Protein AF-A0A3C2E2D1-F1 (afdb_monomer)

Sequence (114 aa):
FVPLAAGYSFMRWFHNSGGRLMVATPSMREDLEKRGFKNITPWARGVDTDIFNPGRRGIDGGVFKDIEGPVFLYVGRVAVEKNIEAFLKIELPGTKVVIGPGPQLEELKKKYPD

Nearest PDB structures (foldseek):
  4w6q-assembly1_A  TM=4.300E-01  e=1.340E+00  Streptococcus agalactiae COH1
  3bl4-assembly1_A  TM=2.503E-01  e=5.467E+00  Arthrobacter sp. FB24
  6t65-assembly1_D  TM=2.368E-01  e=5.845E+00  Acinetobacter baumannii

Secondary structure (DSSP, 8-state):
---HHHHHHHHHHHHHTSS-EEESSHHHHHHHHHTT--SEEE------TTTS-GGGSPGGGGGGTTSPSSEEEEES---GGG-HHHHHTS--SSEEEEES--TTHHHHHHH---

Mean predicted aligned error: 5.96 Å

Radius of gyration: 20.59 Å; Cα contacts (8 Å, |Δi|>4): 103; chains: 1; bounding box: 56×26×47 Å

pLDDT: mean 92.49, std 5.99, range [63.12, 97.94]

Structure (mmCIF, N/CA/C/O backbone):
data_AF-A0A3C2E2D1-F1
#
_entry.id   AF-A0A3C2E2D1-F1
#
loop_
_atom_site.group_PDB
_atom_site.id
_atom_site.type_symbol
_atom_site.label_atom_id
_atom_site.label_alt_id
_atom_site.label_comp_id
_atom_site.label_asym_id
_atom_site.label_entity_id
_atom_site.label_seq_id
_atom_site.pdbx_PDB_ins_code
_atom_site.Cartn_x
_atom_site.Cartn_y
_atom_site.Cartn_z
_atom_site.occupancy
_atom_site.B_iso_or_equiv
_atom_site.auth_seq_id
_atom_site.auth_comp_id
_atom_site.auth_asym_id
_atom_site.auth_atom_id
_atom_site.pdbx_PDB_model_num
ATOM 1 N N . PHE A 1 1 ? 30.771 2.712 -1.921 1.00 86.69 1 PHE A N 1
ATOM 2 C CA . PHE A 1 1 ? 29.530 3.287 -2.481 1.00 86.69 1 PHE A CA 1
ATOM 3 C C . PHE A 1 1 ? 29.271 2.631 -3.827 1.00 86.69 1 PHE A C 1
ATOM 5 O O . PHE A 1 1 ? 30.188 2.591 -4.636 1.00 86.69 1 PHE A O 1
ATOM 12 N N . VAL A 1 2 ? 28.080 2.077 -4.055 1.00 88.00 2 VAL A N 1
ATOM 13 C CA . VAL A 1 2 ? 27.707 1.517 -5.365 1.00 88.00 2 VAL A CA 1
ATOM 14 C C . VAL A 1 2 ? 26.812 2.538 -6.072 1.00 88.00 2 VAL A C 1
ATOM 16 O O . VAL A 1 2 ? 25.776 2.894 -5.510 1.00 88.00 2 VAL A O 1
ATOM 19 N N . PRO A 1 3 ? 27.172 3.028 -7.273 1.00 93.69 3 PRO A N 1
ATOM 20 C CA . PRO A 1 3 ? 26.331 3.972 -8.000 1.00 93.69 3 PRO A CA 1
ATOM 21 C C . PRO A 1 3 ? 24.979 3.354 -8.362 1.00 93.69 3 PRO A C 1
ATOM 23 O O . PRO A 1 3 ? 24.917 2.233 -8.868 1.00 93.69 3 PRO A O 1
ATOM 26 N N . LEU A 1 4 ? 23.893 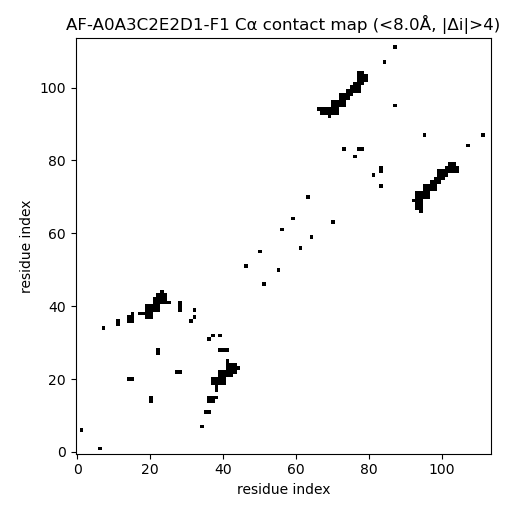4.114 -8.204 1.00 92.00 4 LEU A N 1
ATOM 27 C CA . LEU A 1 4 ? 22.541 3.666 -8.564 1.00 92.00 4 LEU A CA 1
ATOM 28 C C . LEU A 1 4 ? 22.450 3.218 -10.037 1.00 92.00 4 LEU A C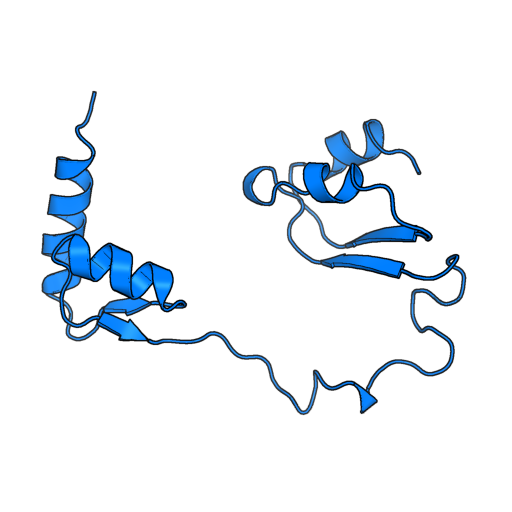 1
ATOM 30 O O . LEU A 1 4 ? 21.755 2.258 -10.371 1.00 92.00 4 LEU A O 1
ATOM 34 N N . ALA A 1 5 ? 23.212 3.878 -10.914 1.00 93.81 5 ALA A N 1
ATOM 35 C CA . ALA A 1 5 ? 23.317 3.531 -12.326 1.00 93.81 5 ALA A CA 1
ATOM 36 C C . ALA A 1 5 ? 23.840 2.101 -12.559 1.00 93.81 5 ALA A C 1
ATOM 38 O O . ALA A 1 5 ? 23.407 1.456 -13.514 1.00 93.81 5 ALA A O 1
ATOM 39 N N . ALA A 1 6 ? 24.715 1.579 -11.691 1.00 94.56 6 ALA A N 1
ATOM 40 C CA . ALA A 1 6 ? 25.252 0.225 -11.818 1.00 94.56 6 ALA A CA 1
ATOM 41 C C . ALA A 1 6 ? 24.155 -0.827 -11.583 1.00 94.56 6 ALA A C 1
ATOM 43 O O . ALA A 1 6 ? 23.981 -1.730 -12.401 1.00 94.56 6 ALA A O 1
ATOM 44 N N . GLY A 1 7 ? 23.339 -0.647 -10.537 1.00 95.75 7 GLY A N 1
ATOM 45 C CA . GLY A 1 7 ? 22.204 -1.530 -10.247 1.00 95.75 7 GLY A CA 1
ATOM 46 C C . GLY A 1 7 ? 21.165 -1.537 -11.370 1.00 95.75 7 GLY A C 1
ATOM 47 O O . GLY A 1 7 ? 20.755 -2.600 -11.836 1.00 95.75 7 GLY A O 1
ATOM 48 N N . TYR A 1 8 ? 20.795 -0.359 -11.882 1.00 95.62 8 TYR A N 1
ATOM 49 C CA . TYR A 1 8 ? 19.881 -0.279 -13.026 1.00 95.62 8 TYR A CA 1
ATOM 50 C C . TYR A 1 8 ? 20.468 -0.868 -14.307 1.00 95.62 8 TYR A C 1
ATOM 52 O O . TYR A 1 8 ? 19.727 -1.448 -15.094 1.00 95.62 8 TYR A O 1
ATOM 60 N N . SER A 1 9 ? 21.778 -0.756 -14.522 1.00 95.56 9 SER A N 1
ATOM 61 C CA . SER A 1 9 ? 22.424 -1.349 -15.697 1.00 95.56 9 SER A CA 1
ATOM 62 C C . SER A 1 9 ? 22.335 -2.870 -15.682 1.00 95.56 9 SER A C 1
ATOM 64 O O . SER A 1 9 ? 21.944 -3.456 -16.691 1.00 95.56 9 SER A O 1
ATOM 66 N N . PHE A 1 10 ? 22.587 -3.493 -14.529 1.00 96.56 10 PHE A N 1
ATOM 67 C CA . PHE A 1 10 ? 22.398 -4.931 -14.349 1.00 96.56 10 PHE A CA 1
ATOM 68 C C . PHE A 1 10 ? 20.933 -5.350 -14.541 1.00 96.56 10 PHE A C 1
ATOM 70 O O . PHE A 1 10 ? 20.644 -6.235 -15.345 1.00 96.56 10 PHE A O 1
ATOM 77 N N . MET A 1 11 ? 19.994 -4.672 -13.868 1.00 96.50 11 MET A N 1
ATOM 78 C CA . MET A 1 11 ? 18.566 -4.994 -13.979 1.00 96.50 11 MET A CA 1
ATOM 79 C C . MET A 1 11 ? 18.049 -4.852 -15.415 1.00 96.50 11 MET A C 1
ATOM 81 O O . MET A 1 11 ? 17.276 -5.693 -15.867 1.00 96.50 11 MET A O 1
ATOM 85 N N . ARG A 1 12 ? 18.488 -3.831 -16.161 1.00 96.44 12 ARG A N 1
ATOM 86 C CA . ARG A 1 12 ? 18.123 -3.683 -17.578 1.00 96.44 12 ARG A CA 1
ATOM 87 C C . ARG A 1 12 ? 18.668 -4.800 -18.437 1.00 96.44 12 ARG A C 1
ATOM 89 O O . ARG A 1 12 ? 17.927 -5.310 -19.265 1.00 96.44 12 ARG A O 1
ATOM 96 N N . TRP A 1 13 ? 19.944 -5.149 -18.277 1.00 95.94 13 TRP A N 1
ATOM 97 C CA . TRP A 1 13 ? 20.545 -6.254 -19.022 1.00 95.94 13 TRP A CA 1
ATOM 98 C C . TRP A 1 13 ? 19.747 -7.549 -18.807 1.0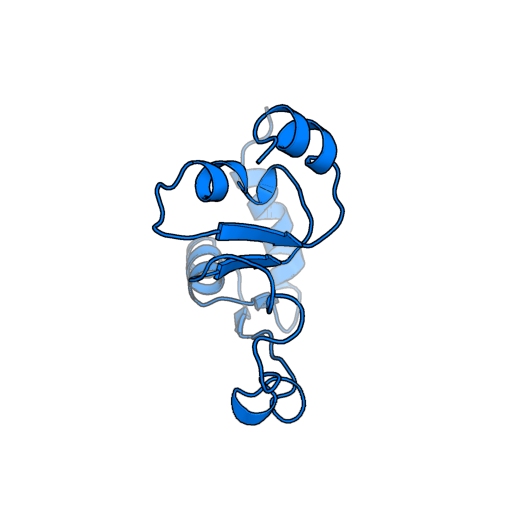0 95.94 13 TRP A C 1
ATOM 100 O O . TRP A 1 13 ? 19.359 -8.208 -19.772 1.00 95.94 13 TRP A O 1
ATOM 110 N N . PHE A 1 14 ? 19.417 -7.843 -17.549 1.00 96.81 14 PHE A N 1
ATOM 111 C CA . PHE A 1 14 ? 18.646 -9.025 -17.185 1.00 96.81 14 PHE A CA 1
ATOM 112 C C . PHE A 1 14 ? 17.222 -8.989 -17.764 1.00 96.81 14 PHE A C 1
ATOM 114 O O . PHE A 1 14 ? 16.826 -9.884 -18.508 1.00 96.81 14 PHE A O 1
ATOM 121 N N . HIS A 1 15 ? 16.450 -7.935 -17.482 1.00 97.19 15 HIS A N 1
ATOM 122 C CA . HIS A 1 15 ? 15.032 -7.883 -17.852 1.00 97.19 15 HIS A CA 1
ATOM 123 C C . HIS A 1 15 ? 14.779 -7.628 -19.343 1.00 97.19 15 HIS A C 1
ATOM 125 O O . HIS A 1 15 ? 13.787 -8.131 -19.869 1.00 97.19 15 HIS A O 1
ATOM 131 N N . ASN A 1 16 ? 15.661 -6.913 -20.052 1.00 96.75 16 ASN A N 1
ATOM 132 C CA . ASN A 1 16 ? 15.500 -6.678 -21.495 1.00 96.75 16 ASN A CA 1
ATOM 133 C C . ASN A 1 16 ? 15.721 -7.944 -22.335 1.00 96.75 16 ASN A C 1
ATOM 135 O O . ASN A 1 16 ? 15.340 -7.962 -23.503 1.00 96.75 16 ASN A O 1
ATOM 139 N N . SER A 1 17 ? 16.310 -8.989 -21.750 1.00 95.81 17 SER A N 1
ATOM 140 C CA . SER A 1 17 ? 16.430 -10.307 -22.382 1.00 95.81 17 SER A CA 1
ATOM 141 C C . SER A 1 17 ? 15.112 -11.101 -22.337 1.00 95.81 17 SER A C 1
ATOM 143 O O . SER A 1 17 ? 14.963 -12.094 -23.043 1.00 95.81 17 SER A O 1
ATOM 145 N N . GLY A 1 18 ? 14.145 -10.674 -21.515 1.00 94.81 18 GLY A N 1
ATOM 146 C CA . GLY A 1 18 ? 12.836 -11.307 -21.393 1.00 94.81 18 GLY A CA 1
ATOM 147 C C . GLY A 1 18 ? 11.840 -10.841 -22.459 1.00 94.81 18 GLY A C 1
ATOM 148 O O . GLY A 1 18 ? 11.860 -9.692 -22.906 1.00 94.81 18 GLY A O 1
ATOM 149 N N . GLY A 1 19 ? 10.904 -11.722 -22.824 1.00 95.38 19 GLY A N 1
ATOM 150 C CA . GLY A 1 19 ? 9.841 -11.398 -23.783 1.00 95.38 19 GLY A CA 1
ATOM 151 C C . GLY A 1 19 ? 8.848 -10.346 -23.275 1.00 95.38 19 GLY A C 1
ATOM 152 O O . GLY A 1 19 ? 8.290 -9.603 -24.078 1.00 95.38 19 GLY A O 1
ATOM 153 N N . ARG A 1 20 ? 8.633 -10.261 -21.953 1.00 95.75 20 ARG A N 1
ATOM 154 C CA . ARG A 1 20 ? 7.787 -9.247 -21.302 1.00 95.75 20 ARG A CA 1
ATOM 155 C C . ARG A 1 20 ? 8.314 -8.894 -19.911 1.00 95.75 20 ARG A C 1
ATOM 157 O O . ARG A 1 20 ? 8.570 -9.788 -19.108 1.00 95.75 20 ARG A O 1
ATOM 164 N N . LEU A 1 21 ? 8.397 -7.598 -19.612 1.00 96.25 21 LEU A N 1
ATOM 165 C CA . LEU A 1 21 ? 8.588 -7.068 -18.261 1.00 96.25 21 LEU A CA 1
ATOM 166 C C . LEU A 1 21 ? 7.239 -6.594 -17.721 1.00 96.25 21 LEU A C 1
ATOM 168 O O . LEU A 1 21 ? 6.696 -5.589 -18.172 1.00 96.25 21 LE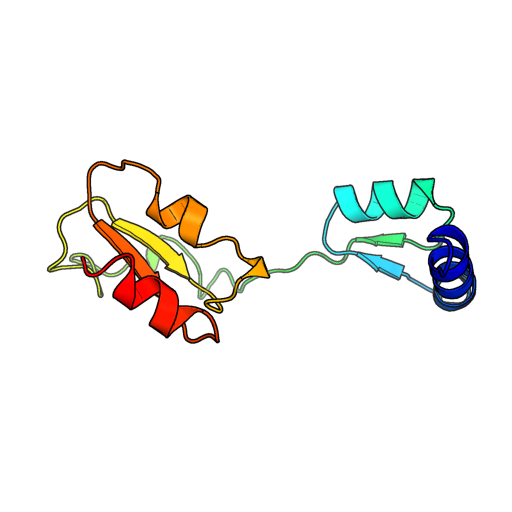U A O 1
ATOM 172 N N . MET A 1 22 ? 6.678 -7.339 -16.777 1.00 95.94 22 MET A N 1
ATOM 173 C CA . MET A 1 22 ? 5.324 -7.097 -16.283 1.00 95.94 22 MET A CA 1
ATOM 174 C C . MET A 1 22 ? 5.337 -6.122 -15.107 1.00 95.94 22 MET A C 1
ATOM 176 O O . MET A 1 22 ? 6.059 -6.337 -14.135 1.00 95.94 22 MET A O 1
ATOM 180 N N . VAL A 1 23 ? 4.543 -5.053 -15.193 1.00 95.50 23 VAL A N 1
ATOM 181 C CA . VAL A 1 23 ? 4.492 -3.988 -14.176 1.00 95.50 23 VAL A CA 1
ATOM 182 C C . VAL A 1 23 ? 3.063 -3.715 -13.726 1.00 95.50 23 VAL A C 1
ATOM 184 O O . VAL A 1 23 ? 2.128 -3.763 -14.524 1.00 95.50 23 VAL A O 1
ATOM 187 N N . ALA A 1 24 ? 2.895 -3.417 -12.438 1.00 94.12 24 ALA A N 1
ATOM 188 C CA . ALA A 1 24 ? 1.573 -3.309 -11.824 1.00 94.12 24 ALA A CA 1
ATOM 189 C C . ALA A 1 24 ? 0.901 -1.942 -12.007 1.00 94.12 24 ALA A C 1
ATOM 191 O O . ALA A 1 24 ? -0.322 -1.858 -11.904 1.00 94.12 24 ALA A O 1
ATOM 192 N N . THR A 1 25 ? 1.672 -0.874 -12.232 1.00 92.94 25 THR A N 1
ATOM 193 C CA . THR A 1 25 ? 1.149 0.498 -12.287 1.00 92.94 25 THR A CA 1
ATOM 194 C C . THR A 1 25 ? 1.665 1.264 -13.507 1.00 92.94 25 THR A C 1
ATOM 196 O O . THR A 1 25 ? 2.789 1.015 -13.956 1.00 92.94 25 THR A O 1
ATOM 199 N N . PRO A 1 26 ? 0.888 2.238 -14.020 1.00 93.06 26 PRO A N 1
ATOM 200 C CA . PRO A 1 26 ? 1.351 3.144 -15.073 1.00 93.06 26 PRO A CA 1
ATOM 201 C C . PRO A 1 26 ? 2.604 3.934 -14.674 1.00 93.06 26 PRO A C 1
ATOM 203 O O . PRO A 1 26 ? 3.539 4.030 -15.458 1.00 93.06 26 PRO A O 1
ATOM 206 N N . SER A 1 27 ? 2.685 4.401 -13.425 1.00 94.75 27 SER A N 1
ATOM 207 C CA . SER A 1 27 ? 3.858 5.133 -12.926 1.00 94.75 27 SER A CA 1
ATOM 208 C C . SER A 1 27 ? 5.145 4.307 -12.997 1.00 94.75 27 SER A C 1
ATOM 210 O O . SER A 1 27 ? 6.169 4.786 -13.472 1.00 94.75 27 SER A O 1
ATOM 212 N N . MET A 1 28 ? 5.087 3.031 -12.601 1.00 94.69 28 MET A N 1
ATOM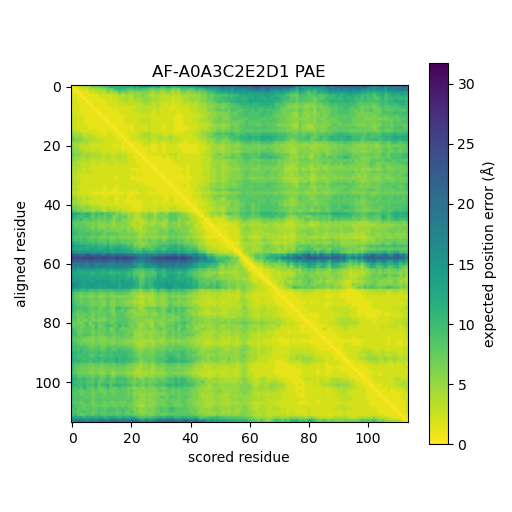 213 C CA . MET A 1 28 ? 6.236 2.128 -12.679 1.00 94.69 28 MET A CA 1
ATOM 214 C C . MET A 1 28 ? 6.644 1.867 -14.131 1.00 94.69 28 MET A C 1
ATOM 216 O O . MET A 1 28 ? 7.835 1.768 -14.423 1.00 94.69 28 MET A O 1
ATOM 220 N N . ARG A 1 29 ? 5.671 1.768 -15.044 1.00 95.31 29 ARG A N 1
ATOM 221 C CA . ARG A 1 29 ? 5.944 1.656 -16.478 1.00 95.31 29 ARG A CA 1
ATOM 222 C C . ARG A 1 29 ? 6.736 2.862 -16.973 1.00 95.31 29 ARG A C 1
ATOM 224 O O . ARG A 1 29 ? 7.814 2.673 -17.525 1.00 95.31 29 ARG A O 1
ATOM 231 N N . GLU A 1 30 ? 6.232 4.069 -16.736 1.00 96.06 30 GLU A N 1
ATOM 232 C CA . GLU A 1 30 ? 6.871 5.310 -17.184 1.00 96.06 30 GLU A CA 1
ATOM 233 C C . GLU A 1 30 ? 8.282 5.475 -16.606 1.00 96.06 30 GLU A C 1
ATOM 235 O O . GLU A 1 30 ? 9.218 5.839 -17.321 1.00 96.06 30 GLU A O 1
ATOM 240 N N . ASP A 1 31 ? 8.459 5.174 -15.318 1.00 95.69 31 ASP A N 1
ATOM 241 C CA . ASP A 1 31 ? 9.755 5.279 -14.646 1.00 95.69 31 ASP A CA 1
ATOM 242 C C . ASP A 1 31 ? 10.793 4.311 -15.222 1.00 95.69 31 ASP A C 1
ATOM 244 O O . ASP A 1 31 ? 11.969 4.661 -15.361 1.00 95.69 31 ASP A O 1
ATOM 248 N N . LEU A 1 32 ? 10.379 3.091 -15.568 1.00 96.31 32 LEU A N 1
ATOM 249 C CA . LEU A 1 32 ? 11.262 2.089 -16.159 1.00 96.31 32 LEU A CA 1
ATOM 250 C C . LEU A 1 32 ? 11.517 2.357 -17.650 1.00 96.31 32 LEU A C 1
ATOM 252 O O . LEU A 1 32 ? 12.652 2.188 -18.104 1.00 96.31 32 LEU A O 1
ATOM 256 N N . GLU A 1 33 ? 10.526 2.850 -18.395 1.00 96.31 33 GLU A N 1
ATOM 257 C CA . GLU A 1 33 ? 10.698 3.302 -19.784 1.00 96.31 33 GLU A CA 1
ATOM 258 C C . GLU A 1 33 ? 11.752 4.417 -19.863 1.00 96.31 33 GLU A C 1
ATOM 260 O O . GLU A 1 33 ? 12.732 4.284 -20.600 1.00 96.31 33 GLU A O 1
ATOM 265 N N . LYS A 1 34 ? 11.645 5.449 -19.010 1.00 96.75 34 LYS A N 1
ATOM 266 C CA . LYS A 1 34 ? 12.640 6.540 -18.905 1.00 96.75 34 LYS A CA 1
ATOM 267 C C . LYS A 1 34 ? 14.048 6.042 -18.567 1.00 96.75 34 LYS A C 1
ATOM 269 O O . LYS A 1 34 ? 15.034 6.709 -18.870 1.00 96.75 34 LYS A O 1
ATOM 274 N N . ARG A 1 35 ? 14.162 4.873 -17.933 1.00 95.44 35 ARG A N 1
ATOM 275 C CA . ARG A 1 35 ? 1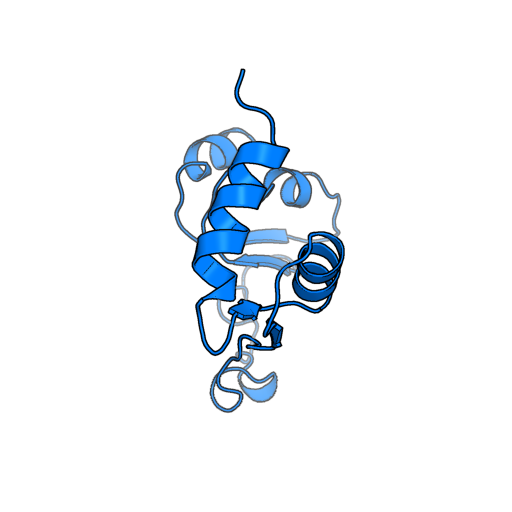5.444 4.260 -17.558 1.00 95.44 35 ARG A CA 1
ATOM 276 C C . ARG A 1 35 ? 15.999 3.316 -18.624 1.00 95.44 35 ARG A C 1
ATOM 278 O O . ARG A 1 35 ? 17.138 2.879 -18.452 1.00 95.44 35 ARG A O 1
ATOM 285 N N . GLY A 1 36 ? 15.263 3.029 -19.701 1.00 96.19 36 GLY A N 1
ATOM 286 C CA . GLY A 1 36 ? 15.696 2.187 -20.824 1.00 96.19 36 GLY A CA 1
ATOM 287 C C . GLY A 1 36 ? 15.314 0.706 -20.709 1.00 96.19 36 GLY A C 1
ATOM 288 O O . GLY A 1 36 ? 15.936 -0.143 -21.361 1.00 96.19 36 GLY A O 1
ATOM 289 N N . PHE A 1 37 ? 14.340 0.370 -19.860 1.00 97.94 37 PHE A N 1
ATOM 290 C CA . PHE A 1 37 ? 13.732 -0.962 -19.867 1.00 97.94 37 PHE A CA 1
ATOM 291 C C . PHE A 1 37 ? 12.817 -1.123 -21.087 1.00 97.94 37 PHE A C 1
ATOM 293 O O . PHE A 1 37 ? 12.195 -0.166 -21.545 1.00 97.94 37 PHE A O 1
ATOM 300 N N . LYS A 1 38 ? 12.757 -2.340 -21.627 1.00 97.00 38 LYS A N 1
ATOM 301 C CA . LYS A 1 38 ? 12.022 -2.690 -22.848 1.00 97.00 38 LYS A CA 1
ATOM 302 C C . LYS A 1 38 ? 10.940 -3.727 -22.549 1.00 97.00 38 LYS A C 1
ATOM 304 O O . LYS A 1 38 ? 10.909 -4.314 -21.471 1.00 97.00 38 LYS A O 1
ATOM 309 N N . ASN A 1 39 ? 10.062 -3.961 -23.526 1.00 95.69 39 ASN A N 1
ATOM 310 C CA . ASN A 1 39 ? 9.015 -4.991 -23.477 1.00 95.69 39 ASN A CA 1
ATOM 311 C C . ASN A 1 39 ? 8.067 -4.852 -22.270 1.00 95.69 39 ASN A C 1
ATOM 313 O O . ASN A 1 39 ? 7.561 -5.848 -21.745 1.00 95.69 39 ASN A O 1
ATOM 317 N N . ILE A 1 40 ? 7.840 -3.621 -21.802 1.00 96.81 40 ILE A N 1
ATOM 318 C CA . ILE A 1 40 ? 7.061 -3.374 -20.590 1.00 96.81 40 ILE A CA 1
ATOM 319 C C . ILE A 1 40 ? 5.577 -3.583 -20.881 1.00 96.81 40 ILE A C 1
ATOM 321 O O . ILE A 1 40 ? 5.003 -2.945 -21.761 1.00 96.81 40 ILE A O 1
ATOM 325 N N . THR A 1 41 ? 4.955 -4.493 -20.138 1.00 95.81 41 THR A N 1
ATOM 326 C CA . THR A 1 41 ? 3.546 -4.862 -20.292 1.00 95.81 41 THR A CA 1
ATOM 327 C C . THR A 1 41 ? 2.815 -4.630 -18.970 1.00 95.81 41 THR A C 1
ATOM 329 O O . THR A 1 41 ? 3.312 -5.056 -17.925 1.00 95.81 41 THR A O 1
ATOM 332 N N . PRO A 1 42 ? 1.645 -3.971 -18.966 1.00 93.88 42 PRO A N 1
ATOM 333 C CA . PRO A 1 42 ? 0.854 -3.842 -17.753 1.00 93.88 42 PRO A CA 1
ATOM 334 C C . PRO A 1 42 ? 0.326 -5.215 -17.318 1.00 93.88 42 PRO A C 1
ATOM 336 O O . PRO A 1 42 ? -0.281 -5.937 -18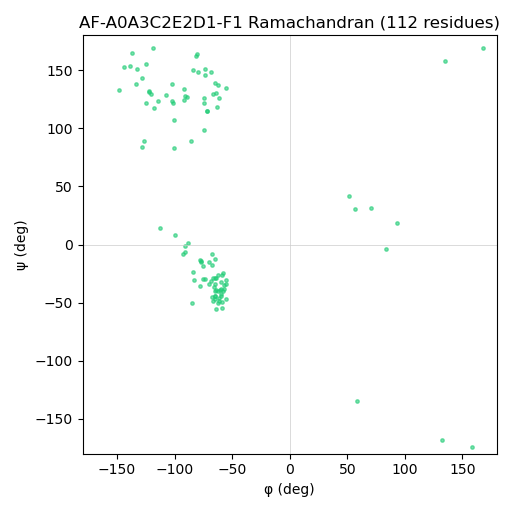.105 1.00 93.88 42 PRO A O 1
ATOM 339 N N . TRP A 1 43 ? 0.539 -5.553 -16.051 1.00 94.00 43 TRP A N 1
ATOM 340 C CA . TRP A 1 43 ? -0.090 -6.681 -15.371 1.00 94.00 43 TRP A CA 1
ATOM 341 C C . TRP A 1 43 ? -0.741 -6.139 -14.107 1.00 94.00 43 TRP A C 1
ATOM 343 O O . TRP A 1 43 ? -0.118 -6.032 -13.047 1.00 94.00 43 TRP A O 1
ATOM 353 N N . ALA A 1 44 ? -1.995 -5.716 -14.244 1.00 87.06 44 ALA A N 1
ATOM 354 C CA . ALA A 1 44 ? -2.746 -5.188 -13.121 1.00 87.06 44 ALA A CA 1
ATOM 355 C C . ALA A 1 44 ? -3.052 -6.302 -12.112 1.00 87.06 44 ALA A C 1
ATOM 357 O O . ALA A 1 44 ? -3.243 -7.466 -12.460 1.00 87.06 44 ALA A O 1
ATOM 358 N N . ARG A 1 45 ? -3.112 -5.924 -10.837 1.00 86.06 45 ARG A N 1
ATOM 359 C CA . ARG A 1 45 ? -3.681 -6.780 -9.793 1.00 86.06 45 ARG A CA 1
ATOM 360 C C . ARG A 1 45 ? -5.206 -6.674 -9.862 1.00 86.06 45 ARG A C 1
ATOM 362 O O . ARG A 1 45 ? -5.718 -5.611 -10.200 1.00 86.06 45 ARG A O 1
ATOM 369 N N . GLY A 1 46 ? -5.906 -7.748 -9.513 1.00 90.19 46 GLY A N 1
ATOM 370 C CA . GLY A 1 46 ? -7.366 -7.796 -9.465 1.00 90.19 46 GLY A CA 1
ATOM 371 C C . GLY A 1 46 ? -7.864 -8.523 -8.220 1.00 90.19 46 GLY A C 1
ATOM 372 O O . GLY A 1 46 ? -7.095 -9.214 -7.550 1.00 90.19 46 GLY A O 1
ATOM 373 N N . VAL A 1 47 ? -9.148 -8.344 -7.923 1.00 92.00 47 VAL A N 1
ATOM 374 C CA . VAL A 1 47 ? -9.892 -9.094 -6.904 1.00 92.00 47 VAL A CA 1
ATOM 375 C C . VAL A 1 47 ? -11.116 -9.726 -7.560 1.00 92.00 47 VAL A C 1
ATOM 377 O O . VAL A 1 47 ? -11.591 -9.228 -8.579 1.00 92.00 47 VAL A O 1
ATOM 380 N N . ASP A 1 48 ? -11.615 -10.812 -6.981 1.00 93.12 48 ASP A N 1
ATOM 381 C CA . ASP A 1 48 ? -12.870 -11.431 -7.405 1.00 93.12 48 ASP A CA 1
ATOM 382 C C . ASP A 1 48 ? -14.053 -10.540 -6.992 1.00 93.12 48 ASP A C 1
ATOM 384 O O . ASP A 1 48 ? -14.295 -10.330 -5.803 1.00 93.12 48 ASP A O 1
ATOM 388 N N . THR A 1 49 ? -14.782 -9.993 -7.961 1.00 93.56 49 THR A N 1
ATOM 389 C CA . THR A 1 49 ? -15.891 -9.063 -7.710 1.00 93.56 49 THR A CA 1
ATOM 390 C C . THR A 1 49 ? -17.155 -9.748 -7.190 1.00 93.56 49 THR A C 1
ATOM 392 O O . THR A 1 49 ? -17.988 -9.086 -6.569 1.00 93.56 49 THR A O 1
ATOM 395 N N . ASP A 1 50 ? -17.297 -11.063 -7.362 1.00 92.62 50 ASP A N 1
ATOM 396 C CA . ASP A 1 50 ? -18.432 -11.814 -6.808 1.00 92.62 50 ASP A CA 1
ATOM 397 C C . ASP A 1 50 ? -18.286 -11.985 -5.288 1.00 92.62 50 ASP A C 1
ATOM 399 O O . ASP A 1 50 ? -19.279 -12.007 -4.543 1.00 92.62 50 ASP A O 1
ATOM 403 N N . ILE A 1 51 ? -17.033 -12.027 -4.822 1.00 90.19 51 ILE A N 1
ATOM 404 C CA . ILE A 1 51 ? -16.657 -12.031 -3.404 1.00 90.19 51 ILE A CA 1
ATOM 405 C C . ILE A 1 51 ? -16.590 -10.598 -2.856 1.00 90.19 51 ILE A C 1
ATOM 407 O O . ILE A 1 51 ? -17.181 -10.301 -1.816 1.00 90.19 51 ILE A O 1
ATOM 411 N N . PHE A 1 52 ? -15.887 -9.700 -3.549 1.00 89.81 52 PHE A N 1
ATOM 412 C CA . PHE A 1 52 ? -15.648 -8.321 -3.122 1.00 89.81 52 PHE A CA 1
ATOM 413 C C . PHE A 1 52 ? -16.587 -7.348 -3.837 1.00 89.81 52 PHE A C 1
ATOM 415 O O . PHE A 1 52 ? -16.209 -6.689 -4.806 1.00 89.81 52 PHE A O 1
ATOM 422 N N . ASN A 1 53 ? -17.807 -7.211 -3.319 1.00 90.19 53 ASN A N 1
ATOM 423 C CA . ASN A 1 53 ? -18.755 -6.197 -3.775 1.00 90.19 53 ASN A CA 1
ATOM 424 C C . ASN A 1 53 ? -19.509 -5.537 -2.608 1.00 90.19 53 ASN A C 1
ATOM 426 O O . ASN A 1 53 ? -19.708 -6.166 -1.566 1.00 90.19 53 ASN A O 1
ATOM 430 N N . PRO A 1 54 ? -19.977 -4.282 -2.773 1.00 88.44 54 PRO A N 1
ATOM 431 C CA . PRO A 1 54 ? -20.709 -3.566 -1.727 1.00 88.44 54 PRO A CA 1
ATOM 432 C C . PRO A 1 54 ? -21.987 -4.267 -1.245 1.00 88.44 54 PRO A C 1
ATOM 434 O O . PRO A 1 54 ? -22.373 -4.078 -0.096 1.00 88.44 54 PRO A O 1
ATOM 437 N N . GLY A 1 55 ? -22.619 -5.100 -2.082 1.00 87.44 55 GLY A N 1
ATOM 438 C CA . GLY A 1 55 ? -23.811 -5.874 -1.715 1.00 87.44 55 GLY A CA 1
ATOM 439 C C . GLY A 1 55 ? -23.546 -6.966 -0.672 1.00 87.44 55 GLY A C 1
ATOM 440 O O . GLY A 1 55 ? -24.476 -7.425 -0.018 1.00 87.44 55 GLY A O 1
ATOM 441 N N . ARG A 1 56 ? -22.279 -7.353 -0.472 1.00 82.62 56 ARG A N 1
ATOM 442 C CA . ARG A 1 56 ? -21.835 -8.280 0.585 1.00 82.62 56 ARG A CA 1
ATOM 443 C C . ARG A 1 56 ? -21.502 -7.579 1.905 1.00 82.62 56 ARG A C 1
ATOM 445 O O . ARG A 1 56 ? -21.063 -8.246 2.842 1.00 82.62 56 ARG A O 1
ATOM 452 N N . ARG A 1 57 ? -21.661 -6.253 2.004 1.00 81.81 57 ARG A N 1
ATOM 453 C CA . ARG A 1 57 ? -21.444 -5.538 3.268 1.00 81.81 57 ARG A CA 1
ATOM 454 C C . ARG A 1 57 ? -22.438 -6.073 4.304 1.00 81.81 57 ARG A C 1
ATOM 456 O O . ARG A 1 57 ? -23.633 -6.116 4.038 1.00 81.81 57 ARG A O 1
ATOM 463 N N . GLY A 1 58 ? -21.930 -6.515 5.456 1.00 70.12 58 GLY A N 1
ATOM 464 C CA . GLY A 1 58 ? -22.760 -7.091 6.513 1.00 70.12 58 GLY A CA 1
ATOM 465 C C . GLY A 1 58 ? -23.881 -6.139 6.934 1.00 70.12 58 GLY A C 1
ATOM 466 O O . GLY A 1 58 ? -23.643 -4.943 7.116 1.00 70.12 58 GLY A O 1
ATOM 467 N N . ILE A 1 59 ? -25.088 -6.687 7.076 1.00 63.12 59 ILE A N 1
ATOM 468 C CA . ILE A 1 59 ? -26.235 -6.004 7.680 1.00 63.12 59 ILE A CA 1
ATOM 469 C C . ILE A 1 59 ? -25.876 -5.763 9.165 1.00 63.12 59 ILE A C 1
ATOM 471 O O . ILE A 1 59 ? -25.214 -6.601 9.776 1.00 63.12 59 ILE A O 1
ATOM 475 N N . ASP A 1 60 ? -26.211 -4.590 9.708 1.00 68.88 60 ASP A N 1
ATOM 476 C CA . ASP A 1 60 ? -25.950 -4.164 11.101 1.00 68.88 60 ASP A CA 1
ATOM 477 C C . ASP A 1 60 ? -24.485 -3.869 11.497 1.00 68.88 60 ASP A C 1
ATOM 479 O O . ASP A 1 60 ? -24.089 -4.042 12.645 1.00 68.88 60 ASP A O 1
ATOM 483 N N . GLY A 1 61 ? -23.647 -3.394 10.568 1.00 72.06 61 GLY A N 1
ATOM 484 C CA . GLY A 1 61 ? -22.294 -2.900 10.897 1.00 72.06 61 GLY A CA 1
ATOM 485 C C . GLY A 1 61 ? -21.206 -3.982 10.995 1.00 72.06 61 GLY A C 1
ATOM 486 O O . GLY A 1 61 ? -20.020 -3.663 11.113 1.00 72.06 61 GLY A O 1
ATOM 487 N N . GLY A 1 62 ? -21.573 -5.259 10.850 1.00 82.38 62 GLY A N 1
ATOM 488 C CA . GLY A 1 62 ? -20.634 -6.381 10.758 1.00 82.38 62 GLY A CA 1
ATOM 489 C C . GLY A 1 62 ? -19.710 -6.496 11.976 1.00 82.38 62 GLY A C 1
ATOM 490 O O . GLY A 1 62 ? -20.146 -6.379 13.117 1.00 82.38 62 GLY A O 1
ATOM 491 N N . VAL A 1 63 ? -18.411 -6.710 11.738 1.00 83.88 63 VAL A N 1
ATOM 492 C CA . VAL A 1 63 ? -17.388 -6.801 12.804 1.00 83.88 63 VAL A CA 1
ATOM 493 C C . VAL A 1 63 ? -17.146 -5.482 13.550 1.00 83.88 63 VAL A C 1
ATOM 495 O O . VAL A 1 63 ? -16.426 -5.475 14.541 1.00 83.88 63 VAL A O 1
ATOM 498 N N . PHE A 1 64 ? -17.731 -4.376 13.086 1.00 87.62 64 PHE A N 1
ATOM 499 C CA . PHE A 1 64 ? -17.562 -3.043 13.667 1.00 87.62 64 PHE A CA 1
ATOM 500 C C . PHE A 1 64 ? -18.844 -2.501 14.307 1.00 87.62 64 PHE A C 1
ATOM 502 O O . PHE A 1 64 ? -18.924 -1.310 14.583 1.00 87.62 64 PHE A O 1
ATOM 509 N N . LYS A 1 65 ? -19.854 -3.350 14.532 1.00 86.12 65 LYS A N 1
ATOM 510 C CA . LYS A 1 65 ? -21.166 -2.939 15.059 1.00 86.12 65 LYS A CA 1
ATOM 511 C C . LYS A 1 65 ? -21.104 -2.179 16.397 1.00 86.12 65 LYS A C 1
ATOM 513 O O . LYS A 1 65 ? -21.946 -1.327 16.639 1.00 86.12 65 LYS A O 1
ATOM 518 N N . ASP A 1 66 ? -20.104 -2.475 17.229 1.00 88.25 66 ASP A N 1
ATOM 519 C CA . ASP A 1 66 ? -19.942 -1.913 18.578 1.00 88.25 66 ASP A CA 1
ATOM 520 C C . ASP A 1 66 ? -18.916 -0.760 18.616 1.00 88.25 66 ASP A C 1
ATOM 522 O O . ASP A 1 66 ? -18.520 -0.314 19.690 1.00 88.25 66 ASP A O 1
ATOM 526 N N . ILE A 1 67 ? -18.444 -0.298 17.451 1.00 88.62 67 ILE A N 1
ATOM 527 C CA . ILE A 1 67 ? -17.436 0.762 17.326 1.00 88.62 67 ILE A CA 1
ATOM 528 C C . ILE A 1 67 ? -18.112 2.080 16.940 1.00 88.62 67 ILE A C 1
ATOM 530 O O . ILE A 1 67 ? -18.975 2.108 16.060 1.00 88.62 67 ILE A O 1
ATOM 534 N N . GLU A 1 68 ? -17.687 3.186 17.560 1.00 87.62 68 GLU A N 1
ATOM 535 C CA . GLU A 1 68 ? -18.171 4.521 17.211 1.00 87.62 68 GLU A CA 1
ATOM 536 C C . G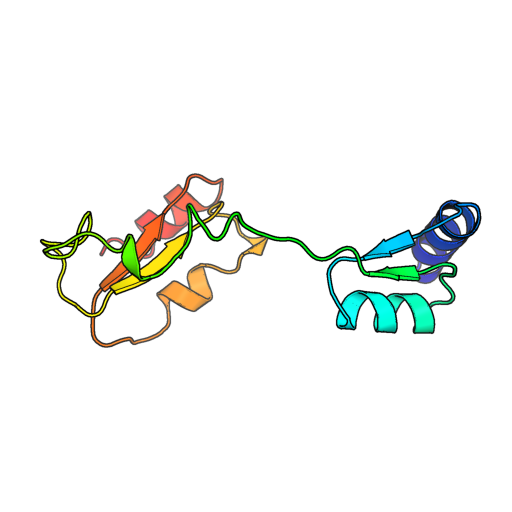LU A 1 68 ? -17.779 4.884 15.770 1.00 87.62 68 GLU A C 1
ATOM 538 O O . GLU A 1 68 ? -16.610 4.932 15.378 1.00 87.62 68 GLU A O 1
ATOM 543 N N . GLY A 1 69 ? -18.797 5.097 14.942 1.00 87.25 69 GLY A N 1
ATOM 544 C CA . GLY A 1 69 ? -18.611 5.432 13.541 1.00 87.25 69 GLY A CA 1
ATOM 545 C C . GLY A 1 69 ? -18.308 6.917 13.319 1.00 87.25 69 GLY A C 1
ATOM 546 O O . GLY A 1 69 ? -18.655 7.752 14.151 1.00 87.25 69 GLY A O 1
ATOM 547 N N . PRO A 1 70 ? -17.766 7.273 12.141 1.00 92.12 70 PRO A N 1
ATOM 548 C CA . PRO A 1 70 ? -17.321 6.393 11.057 1.00 92.12 70 PRO A CA 1
ATOM 549 C C . PRO A 1 70 ? -16.006 5.652 11.354 1.00 92.12 70 PRO A C 1
ATOM 551 O O . PRO A 1 70 ? -15.130 6.142 12.055 1.00 92.12 70 PRO A O 1
ATOM 554 N N . VAL A 1 71 ? -15.857 4.462 10.762 1.00 91.88 71 VAL A N 1
ATOM 555 C CA . VAL A 1 71 ? -14.642 3.641 10.876 1.00 91.88 71 VAL A CA 1
ATOM 556 C C . VAL A 1 71 ? -13.682 3.948 9.733 1.00 91.88 71 VAL A C 1
ATOM 558 O O . VAL A 1 71 ? -14.025 3.785 8.559 1.00 91.88 71 VAL A O 1
ATOM 561 N N . PHE A 1 72 ? -12.452 4.312 10.081 1.00 94.88 72 PHE A N 1
ATOM 562 C CA . PHE A 1 72 ? -11.342 4.468 9.147 1.00 94.88 72 PHE A CA 1
ATOM 563 C C . PHE A 1 72 ? -10.431 3.253 9.257 1.00 94.88 72 PHE A C 1
ATOM 565 O O . PHE A 1 72 ? -9.962 2.924 10.342 1.00 94.88 72 PHE A O 1
ATOM 572 N N . LEU A 1 73 ? -10.190 2.562 8.146 1.00 94.06 73 LEU A N 1
ATOM 573 C CA . LEU A 1 73 ? -9.622 1.217 8.173 1.00 94.06 73 LEU A CA 1
ATOM 574 C C . LEU A 1 73 ? -8.294 1.132 7.418 1.00 94.06 73 LEU A C 1
ATOM 576 O O . LEU A 1 73 ? -8.218 1.461 6.234 1.00 94.06 73 LEU A O 1
ATOM 580 N N . TYR A 1 74 ? -7.285 0.572 8.078 1.00 96.06 74 TYR A N 1
ATOM 581 C CA . TYR A 1 74 ? -6.110 -0.011 7.439 1.00 96.06 74 TYR A CA 1
ATOM 582 C C . TYR A 1 74 ? -6.179 -1.538 7.538 1.00 96.06 74 TYR A C 1
ATOM 584 O O . TYR A 1 74 ? -6.319 -2.087 8.630 1.00 96.06 74 TYR A O 1
ATOM 592 N N . VAL A 1 75 ? -6.018 -2.233 6.410 1.00 95.50 75 VAL A N 1
ATOM 593 C CA . VAL A 1 75 ? -5.870 -3.696 6.375 1.00 95.50 75 VAL A CA 1
ATOM 594 C C . VAL A 1 75 ? -4.585 -4.056 5.651 1.00 95.50 75 VAL A C 1
ATOM 596 O O . VAL A 1 75 ? -4.401 -3.713 4.481 1.00 95.50 75 VAL A O 1
ATOM 599 N N . GLY A 1 76 ? -3.698 -4.779 6.325 1.00 95.12 76 GLY A N 1
ATOM 600 C CA . GLY A 1 76 ? -2.455 -5.245 5.729 1.00 95.12 76 GLY A CA 1
ATOM 601 C C . GLY A 1 76 ? -1.386 -5.571 6.761 1.00 95.12 76 GLY A C 1
ATOM 602 O O . GLY A 1 76 ? -1.606 -5.534 7.967 1.00 95.12 76 GLY A O 1
ATOM 603 N N . ARG A 1 77 ? -0.182 -5.884 6.277 1.00 96.56 77 ARG A N 1
ATOM 604 C CA . ARG A 1 77 ? 0.969 -6.133 7.151 1.00 96.56 77 ARG A CA 1
ATOM 605 C C . ARG A 1 77 ? 1.327 -4.860 7.919 1.00 96.56 77 ARG A C 1
ATOM 607 O O . ARG A 1 77 ? 1.489 -3.808 7.301 1.00 96.56 77 ARG A O 1
ATOM 614 N N . VAL A 1 78 ? 1.484 -4.958 9.236 1.00 96.38 78 VAL A N 1
ATOM 615 C CA . VAL A 1 78 ? 1.846 -3.820 10.092 1.00 96.38 78 VAL A CA 1
ATOM 616 C C . VAL A 1 78 ? 3.360 -3.647 10.123 1.00 96.38 78 VAL A C 1
ATOM 618 O O . VAL A 1 78 ? 4.062 -4.272 10.917 1.00 96.38 78 VAL A O 1
ATOM 621 N N . ALA A 1 79 ? 3.882 -2.868 9.180 1.00 95.38 79 ALA A N 1
ATOM 622 C CA . ALA A 1 79 ? 5.313 -2.768 8.930 1.00 95.38 79 ALA A CA 1
ATOM 623 C C . ALA A 1 79 ? 5.732 -1.343 8.542 1.00 95.38 79 ALA A C 1
ATOM 625 O O . ALA A 1 79 ? 4.940 -0.588 7.974 1.00 95.38 79 ALA A O 1
ATOM 626 N N . VAL A 1 80 ? 6.991 -1.002 8.835 1.00 92.56 80 VAL A N 1
ATOM 627 C CA . VAL A 1 80 ? 7.539 0.361 8.719 1.00 92.56 80 VAL A CA 1
ATOM 628 C C . VAL A 1 80 ? 7.388 0.914 7.301 1.00 92.56 80 VAL A C 1
ATOM 630 O O . VAL A 1 80 ? 7.014 2.072 7.122 1.00 92.56 80 VAL A O 1
ATOM 633 N N . GLU A 1 81 ? 7.578 0.081 6.276 1.00 92.31 81 GLU A N 1
ATOM 634 C CA . GLU A 1 81 ? 7.450 0.477 4.871 1.00 92.31 81 GLU A CA 1
ATOM 635 C C . GLU A 1 81 ? 6.026 0.891 4.464 1.00 92.31 81 GLU A C 1
ATOM 637 O O . GLU A 1 81 ? 5.826 1.427 3.373 1.00 92.31 81 GLU A O 1
ATOM 642 N N . LYS A 1 82 ? 5.024 0.623 5.311 1.00 92.75 82 LYS A N 1
ATOM 643 C CA . LYS A 1 82 ? 3.620 0.989 5.083 1.00 92.75 82 LYS A CA 1
ATOM 644 C C . LYS A 1 82 ? 3.238 2.331 5.692 1.00 92.75 82 LYS A C 1
ATOM 646 O O . LYS A 1 82 ? 2.149 2.812 5.401 1.00 92.75 82 LYS A O 1
ATOM 651 N N . ASN A 1 83 ? 4.123 2.938 6.487 1.00 94.50 83 ASN A N 1
ATOM 652 C CA . ASN A 1 83 ? 3.925 4.257 7.085 1.00 94.50 83 ASN A CA 1
ATOM 653 C C . ASN A 1 83 ? 2.576 4.399 7.827 1.00 94.50 83 ASN A C 1
ATOM 655 O O . ASN A 1 83 ? 1.881 5.406 7.711 1.00 94.50 83 ASN A O 1
ATOM 659 N N . ILE A 1 84 ? 2.186 3.366 8.583 1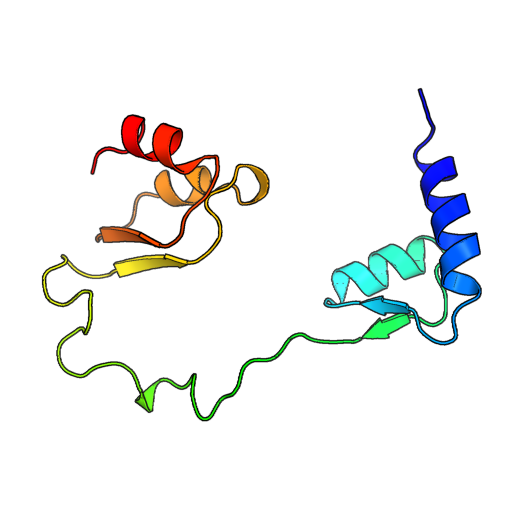.00 96.12 84 ILE A N 1
ATOM 660 C CA . ILE A 1 84 ? 0.881 3.291 9.272 1.00 96.12 84 ILE A CA 1
ATOM 661 C C . ILE A 1 84 ? 0.750 4.382 10.336 1.00 96.12 84 ILE A C 1
ATOM 663 O O . ILE A 1 84 ? -0.339 4.883 10.594 1.00 96.12 84 ILE A O 1
ATOM 667 N N . GLU A 1 85 ? 1.871 4.815 10.907 1.00 95.06 85 GLU A N 1
ATOM 668 C CA . GLU A 1 85 ? 1.904 5.936 11.840 1.00 95.06 85 GLU A CA 1
ATOM 669 C C . GLU A 1 85 ? 1.326 7.223 11.230 1.00 95.06 85 GLU A C 1
ATOM 671 O O . GLU A 1 85 ? 0.656 7.983 11.926 1.00 95.06 85 GLU A O 1
ATOM 676 N N . ALA A 1 86 ? 1.529 7.463 9.929 1.00 95.19 86 ALA A N 1
ATOM 677 C CA . ALA A 1 86 ? 0.942 8.621 9.266 1.00 95.19 86 ALA A CA 1
ATOM 678 C C . ALA A 1 86 ? -0.588 8.569 9.295 1.00 95.19 86 ALA A C 1
ATOM 680 O O . ALA A 1 86 ? -1.200 9.595 9.552 1.00 95.19 86 ALA A O 1
ATOM 681 N N . PHE A 1 87 ? -1.191 7.389 9.104 1.00 96.00 87 PHE A N 1
ATOM 682 C CA . PHE A 1 87 ? -2.635 7.180 9.242 1.00 96.00 87 PHE A CA 1
ATOM 683 C C . PHE A 1 87 ? -3.109 7.402 10.686 1.00 96.00 87 PHE A C 1
ATOM 685 O O . PHE A 1 87 ? -4.093 8.104 10.913 1.00 96.00 87 PHE A O 1
ATOM 692 N N . LEU A 1 88 ? -2.376 6.870 11.668 1.00 95.69 88 LEU A N 1
ATOM 693 C CA . LEU A 1 88 ? -2.717 7.008 13.088 1.00 95.69 88 LEU A CA 1
ATOM 694 C C . LEU A 1 88 ? -2.649 8.461 13.585 1.00 95.69 88 LEU A C 1
ATOM 696 O O . LEU A 1 88 ? -3.410 8.826 14.476 1.00 95.69 88 LEU A O 1
ATOM 700 N N . LYS A 1 89 ? -1.801 9.304 12.985 1.00 95.69 89 LYS A N 1
ATOM 701 C CA . LYS A 1 89 ? -1.680 10.740 13.306 1.00 95.69 89 LYS A CA 1
ATOM 702 C C . LYS A 1 89 ? -2.782 11.626 12.726 1.00 95.69 89 LYS A C 1
ATOM 704 O O . LYS A 1 89 ? -2.854 12.789 13.106 1.00 95.69 89 LYS A O 1
ATOM 709 N N . ILE A 1 90 ? -3.593 11.137 11.788 1.00 95.38 90 ILE A N 1
ATOM 710 C CA . ILE A 1 90 ? -4.654 11.962 11.195 1.00 95.38 90 ILE A CA 1
ATOM 711 C C . ILE A 1 90 ? -5.781 12.104 12.216 1.00 95.38 90 ILE A C 1
ATOM 713 O O . ILE A 1 90 ? -6.311 11.101 12.701 1.00 95.38 90 ILE A O 1
ATOM 717 N N . GLU A 1 91 ? -6.161 13.341 12.517 1.00 94.25 91 GLU A N 1
ATOM 718 C CA . GLU A 1 91 ? -7.374 13.647 13.271 1.00 94.25 91 GLU A CA 1
ATOM 719 C C . GLU A 1 91 ? -8.590 13.375 12.385 1.00 94.25 91 GLU A C 1
ATOM 721 O O . GLU A 1 91 ? -8.764 13.998 11.334 1.00 94.25 91 GLU A O 1
ATOM 726 N N . LEU A 1 92 ? -9.404 12.398 12.776 1.00 93.38 92 LEU A N 1
ATOM 727 C CA . LEU A 1 92 ? -10.564 11.946 12.018 1.00 93.38 92 LEU A CA 1
ATOM 728 C C . LEU A 1 92 ? -11.758 11.822 12.969 1.00 93.38 92 LEU A C 1
ATOM 730 O O . LEU A 1 92 ? -11.582 11.327 14.081 1.00 93.38 92 LEU A O 1
ATOM 734 N N . PRO A 1 93 ? -12.965 12.251 12.561 1.00 93.25 93 PRO A N 1
ATOM 735 C CA . PRO A 1 93 ? -14.147 12.102 13.396 1.00 93.25 93 PRO A CA 1
ATOM 736 C C . PRO A 1 93 ? -14.575 10.633 13.369 1.00 93.25 93 PRO A C 1
ATOM 738 O O . PRO A 1 93 ? -15.187 10.230 12.391 1.00 93.25 93 PRO A O 1
ATOM 741 N N . GLY A 1 94 ? -14.214 9.834 14.375 1.00 92.75 94 GLY A N 1
ATOM 742 C CA . GLY A 1 94 ? -14.574 8.413 14.492 1.00 92.75 94 GLY A CA 1
ATOM 743 C C . GLY A 1 94 ? -13.386 7.510 14.840 1.00 92.75 94 GLY A C 1
ATOM 744 O O . GLY A 1 94 ? -12.308 7.986 15.198 1.00 92.75 94 GLY A O 1
ATOM 745 N N . THR A 1 95 ? -13.559 6.192 14.734 1.00 94.06 95 THR A N 1
ATOM 746 C CA . THR A 1 95 ? -12.529 5.226 15.149 1.00 94.06 95 THR A CA 1
ATOM 747 C C . THR A 1 95 ? -11.590 4.820 14.011 1.00 94.06 95 THR A C 1
ATOM 749 O O . THR A 1 95 ? -12.013 4.453 12.911 1.00 94.06 95 THR A O 1
ATOM 752 N N . LYS A 1 96 ? -10.283 4.817 14.294 1.00 94.94 96 LYS A N 1
ATOM 753 C CA . LYS A 1 96 ? -9.237 4.270 13.417 1.00 94.94 96 LYS A CA 1
ATOM 754 C C . LYS A 1 96 ? -8.993 2.802 13.770 1.00 94.94 96 LYS A C 1
ATOM 756 O O . LYS A 1 96 ? -8.727 2.479 14.917 1.00 94.94 96 LYS A O 1
ATOM 761 N N . VAL A 1 97 ? -9.048 1.914 12.782 1.00 94.38 97 VAL A N 1
ATOM 762 C CA . VAL A 1 97 ? -8.867 0.468 12.965 1.00 94.38 97 VAL A CA 1
ATOM 763 C C . VAL A 1 97 ? -7.718 -0.030 12.093 1.00 94.38 97 VAL A C 1
ATOM 765 O O . VAL A 1 97 ? -7.666 0.237 10.892 1.00 94.38 97 VAL A O 1
ATOM 768 N N . VAL A 1 98 ? -6.802 -0.792 12.693 1.00 95.44 98 VAL A N 1
ATOM 769 C CA . VAL A 1 98 ? -5.648 -1.408 12.023 1.00 95.44 98 VAL A CA 1
ATOM 770 C C . VAL A 1 98 ? -5.772 -2.927 12.129 1.00 95.44 98 VAL A C 1
ATOM 772 O O . VAL A 1 98 ? -5.740 -3.482 13.223 1.00 95.44 98 VAL A O 1
ATOM 775 N N . ILE A 1 99 ? -5.895 -3.611 10.989 1.00 94.25 99 ILE A N 1
ATOM 776 C CA . ILE A 1 99 ? -6.032 -5.071 10.921 1.00 94.25 99 ILE A CA 1
ATOM 777 C C . ILE A 1 99 ? -4.819 -5.686 10.231 1.00 94.25 99 ILE A C 1
ATOM 779 O O . ILE A 1 99 ? -4.539 -5.412 9.062 1.00 94.25 99 ILE A O 1
ATOM 783 N N . GLY A 1 100 ? -4.168 -6.603 10.941 1.00 95.38 100 GLY A N 1
ATOM 784 C CA . GLY A 1 100 ? -3.129 -7.478 10.413 1.00 95.38 100 GLY A CA 1
ATOM 785 C C . GLY A 1 100 ? -1.917 -7.581 11.339 1.00 95.38 100 GLY A C 1
ATOM 786 O O . GLY A 1 100 ? -1.686 -6.709 12.176 1.00 95.38 100 GLY A O 1
ATOM 787 N N . PRO A 1 101 ? -1.125 -8.657 11.223 1.00 96.25 101 PRO A N 1
ATOM 788 C CA . PRO A 1 101 ? 0.104 -8.802 11.985 1.00 96.25 101 PRO A CA 1
ATOM 789 C C . PRO A 1 101 ? 1.248 -8.015 11.336 1.00 96.25 101 PRO A C 1
ATOM 791 O O . PRO A 1 101 ? 1.219 -7.683 10.147 1.00 96.25 101 PRO A O 1
ATOM 794 N N . GLY A 1 102 ? 2.325 -7.790 12.082 1.00 95.81 102 GLY A N 1
ATOM 795 C CA . GLY A 1 102 ? 3.575 -7.332 11.493 1.00 95.81 102 GLY A CA 1
ATOM 796 C C . GLY A 1 102 ? 4.603 -6.851 12.513 1.00 95.81 102 GLY A C 1
ATOM 797 O O . GLY A 1 102 ? 4.284 -6.703 13.691 1.00 95.81 102 GLY A O 1
ATOM 798 N N . PRO A 1 103 ? 5.850 -6.633 12.063 1.00 96.19 103 PRO A N 1
ATOM 799 C CA . PRO A 1 103 ? 6.971 -6.306 12.943 1.00 96.19 103 PRO A CA 1
ATOM 800 C C . PRO A 1 103 ? 6.788 -4.991 13.710 1.00 96.19 103 PRO A C 1
ATOM 802 O O . PRO A 1 103 ? 7.345 -4.848 14.791 1.00 96.19 103 PRO A O 1
ATOM 805 N N . GLN A 1 104 ? 6.005 -4.047 13.181 1.00 95.75 104 GLN A N 1
ATOM 806 C CA . GLN A 1 104 ? 5.802 -2.736 13.803 1.00 95.75 104 GLN A CA 1
ATOM 807 C C . GLN A 1 104 ? 4.594 -2.702 14.760 1.00 95.75 104 GLN A C 1
ATOM 809 O O . GLN A 1 104 ? 4.306 -1.673 15.362 1.00 95.75 104 GLN A O 1
ATOM 814 N N . LEU A 1 105 ? 3.856 -3.808 14.904 1.00 95.50 105 LEU A N 1
ATOM 815 C CA . LEU A 1 105 ? 2.585 -3.818 15.633 1.00 95.50 105 LEU A CA 1
ATOM 816 C C . LEU A 1 105 ? 2.741 -3.438 17.110 1.00 95.50 105 LEU A C 1
ATOM 818 O O . LEU A 1 105 ? 2.012 -2.584 17.603 1.00 95.50 105 LEU A O 1
ATOM 822 N N . GLU A 1 106 ? 3.696 -4.052 17.805 1.00 95.38 106 GLU A N 1
ATOM 823 C CA . GLU A 1 106 ? 3.882 -3.841 19.246 1.00 95.38 106 GLU A CA 1
ATOM 824 C C . GLU A 1 106 ? 4.387 -2.434 19.576 1.00 95.38 106 GLU A C 1
ATOM 826 O O . GLU A 1 106 ? 4.040 -1.871 20.611 1.00 95.38 106 GLU A O 1
ATOM 831 N N . GLU A 1 107 ? 5.176 -1.837 18.683 1.00 95.81 107 GLU A N 1
ATOM 832 C CA . GLU A 1 107 ? 5.591 -0.441 18.804 1.00 95.81 107 GLU A CA 1
ATOM 833 C C . GLU A 1 107 ? 4.389 0.499 18.652 1.00 95.81 107 GLU A C 1
ATOM 835 O O . GLU A 1 107 ? 4.175 1.372 19.496 1.00 95.81 107 GLU A O 1
ATOM 840 N N . LEU A 1 108 ? 3.574 0.294 17.611 1.00 95.44 108 LEU A N 1
ATOM 841 C CA . LEU A 1 108 ? 2.416 1.145 17.345 1.00 95.44 108 LEU A CA 1
ATOM 842 C C . LEU A 1 108 ? 1.360 1.039 18.446 1.00 95.44 108 LEU A C 1
ATOM 844 O O . LEU A 1 108 ? 0.865 2.074 18.869 1.00 95.44 108 LEU A O 1
ATOM 848 N N . LYS A 1 109 ? 1.087 -0.155 18.985 1.00 95.25 109 LYS A N 1
ATOM 849 C CA . LYS A 1 109 ? 0.171 -0.323 20.129 1.00 95.25 109 LYS A CA 1
ATOM 850 C C . LYS A 1 109 ? 0.617 0.437 21.378 1.00 95.25 109 LYS A C 1
ATOM 852 O O . LYS A 1 109 ? -0.206 0.965 22.109 1.00 95.25 109 LYS A O 1
ATOM 857 N N . LYS A 1 110 ? 1.926 0.486 21.652 1.00 95.88 110 LYS A N 1
ATOM 858 C CA . LYS A 1 110 ? 2.453 1.244 22.801 1.00 95.88 110 LYS A CA 1
ATOM 859 C C . LYS A 1 110 ? 2.322 2.750 22.601 1.00 95.88 110 LYS A C 1
ATOM 861 O O . LYS A 1 110 ? 2.150 3.480 23.569 1.00 95.88 110 LYS A O 1
ATOM 866 N N . LYS A 1 111 ? 2.461 3.208 21.357 1.00 95.62 111 LYS A N 1
ATOM 867 C CA . LYS A 1 111 ? 2.417 4.628 20.995 1.00 95.62 111 LYS A CA 1
ATOM 868 C C . LYS A 1 111 ? 0.990 5.156 20.826 1.00 95.62 111 LYS A C 1
ATOM 870 O O . LYS A 1 111 ? 0.756 6.332 21.080 1.00 95.62 111 LYS A O 1
ATOM 875 N N . TYR A 1 112 ? 0.077 4.287 20.407 1.00 94.31 112 TYR A N 1
ATOM 876 C CA . TYR A 1 112 ? -1.339 4.546 20.172 1.00 94.31 112 TYR A CA 1
ATOM 877 C C . TYR A 1 112 ? -2.142 3.477 20.930 1.00 94.31 112 TYR A C 1
ATOM 879 O O . TYR A 1 112 ? -2.433 2.427 20.355 1.00 94.31 112 TYR A O 1
ATOM 887 N N . PRO A 1 113 ? -2.389 3.684 22.238 1.00 87.75 113 PRO A N 1
ATOM 888 C CA . PRO A 1 113 ? -3.071 2.705 23.084 1.00 87.75 113 PRO A CA 1
ATOM 889 C C . PRO A 1 113 ? -4.594 2.662 22.882 1.00 87.75 113 PRO A C 1
ATOM 891 O O . PRO A 1 113 ? -5.217 1.706 23.344 1.00 87.75 113 PRO A O 1
ATOM 894 N N . ASP A 1 114 ? -5.156 3.681 22.227 1.00 76.19 114 ASP A N 1
ATOM 895 C CA . ASP A 1 114 ? -6.585 3.831 21.924 1.00 76.19 114 ASP A CA 1
ATOM 896 C C . ASP A 1 114 ? -7.030 3.019 20.695 1.00 76.19 114 ASP A C 1
ATOM 898 O O . ASP A 1 114 ? -6.238 2.905 19.723 1.00 76.19 114 ASP A O 1
#

Foldseek 3Di:
DDDPLVVLVVVQVVQQVDQADEDADPVVVVVNVVSPHPRYDYDHDDDDCVPDDPVPCDDCRPPCNPFWDDEAEDEDAPDVVVVVVVVVPDDDPTDYYYDDYYDCVVVVCVVPVD

Solvent-accessible surface area (backbone atoms only — not comparable to full-atom values): 7179 Å² total; per-residue (Å²): 137,82,61,70,67,58,59,52,52,53,52,33,61,59,46,52,74,42,89,60,35,75,33,67,44,72,67,59,45,53,58,38,47,78,71,68,48,47,51,73,38,85,46,71,84,85,77,62,58,92,75,64,42,81,89,68,58,54,79,79,56,49,101,48,53,91,52,64,67,52,77,46,80,47,80,48,70,28,37,76,95,65,49,57,65,64,63,72,68,53,90,63,85,48,40,77,44,81,45,64,65,46,89,40,41,71,60,48,45,71,76,47,79,119